Protein AF-A0A7C4Y3E2-F1 (afdb_monomer_lite)

Foldseek 3Di:
DPPPPDDDDPVNVVVVVVVVVVVVVVVVVVPPPDDDDDDDDDDDDDDDDDWDWDKDKPPPDDDDPPDDPPDDTDDDDMDIDGPTPDDDDDDADDFPQCVQQVDDCPPVPDPSNGGPLQRDWDDDPVPDPDTDRNDHDDDDDPDDPPPPPPPD

Radius of gyration: 50.94 Å; chains: 1; bounding box: 97×39×152 Å

Sequence (152 aa):
MKEIFTNLDSRLFATLALCTLLLLSVLTFSNIKTTRAITNDTVIVSVNISELSEITVTPEALEWLNIVPGYSASIQSLDIKNTGSTNFTKLWVNVDSFSKETTNPIGKGNSLLYAAGSFVALRNKTGEDNFRFVNRLEWNETEMPTYMIPNP

Structure (mmCIF, N/CA/C/O backbone):
data_AF-A0A7C4Y3E2-F1
#
_entry.id   AF-A0A7C4Y3E2-F1
#
loop_
_atom_site.group_PDB
_atom_site.id
_atom_site.type_symbol
_atom_site.label_atom_id
_atom_site.label_alt_id
_atom_site.label_comp_id
_atom_site.label_asym_id
_atom_site.label_entity_id
_atom_site.label_seq_id
_atom_site.pdbx_PDB_ins_code
_atom_site.Cartn_x
_atom_site.Cartn_y
_atom_site.Cartn_z
_atom_site.occupancy
_atom_site.B_iso_or_equiv
_atom_site.auth_seq_id
_atom_site.auth_comp_id
_atom_site.auth_asym_id
_atom_site.auth_atom_id
_atom_site.pdbx_PDB_model_num
ATOM 1 N N . MET A 1 1 ? -62.940 -15.625 111.417 1.00 49.62 1 MET A N 1
ATOM 2 C CA . MET A 1 1 ? -62.359 -15.042 110.183 1.00 49.62 1 MET A CA 1
ATOM 3 C C . MET A 1 1 ? -62.053 -16.133 109.136 1.00 49.62 1 MET A C 1
ATOM 5 O O . MET A 1 1 ? -61.011 -16.089 108.499 1.00 49.62 1 MET A O 1
ATOM 9 N N . LYS A 1 2 ? -62.929 -17.146 108.975 1.00 50.16 2 LYS A N 1
ATOM 10 C CA . LYS A 1 2 ? -62.654 -18.368 108.184 1.00 50.16 2 LYS A CA 1
ATOM 11 C C . LYS A 1 2 ? -63.822 -18.803 107.275 1.00 50.16 2 LYS A C 1
ATOM 13 O O . LYS A 1 2 ? -63.840 -19.937 106.826 1.00 50.16 2 LYS A O 1
ATOM 18 N N . GLU A 1 3 ? -64.780 -17.915 106.999 1.00 46.91 3 GLU A N 1
ATOM 19 C CA . GLU A 1 3 ? -66.007 -18.263 106.250 1.00 46.91 3 GLU A CA 1
ATOM 20 C C . GLU A 1 3 ? -66.378 -17.260 105.142 1.00 46.91 3 GLU A C 1
ATOM 22 O O . GLU A 1 3 ? -67.542 -17.107 104.806 1.00 46.91 3 GLU A O 1
ATOM 27 N N . ILE A 1 4 ? -65.408 -16.553 104.550 1.00 51.38 4 ILE A N 1
ATOM 28 C CA . ILE A 1 4 ? -65.706 -15.597 103.459 1.00 51.38 4 ILE A CA 1
ATOM 29 C C . ILE A 1 4 ? -65.415 -16.186 102.061 1.00 51.38 4 ILE A C 1
ATOM 31 O O . ILE A 1 4 ? -65.764 -15.585 101.053 1.00 51.38 4 ILE A O 1
ATOM 35 N N . PHE A 1 5 ? -64.858 -17.400 101.954 1.00 52.25 5 PHE A N 1
ATOM 36 C CA . PHE A 1 5 ? -64.387 -17.936 100.663 1.00 52.25 5 PHE A CA 1
ATOM 37 C C . PHE A 1 5 ? -65.197 -19.097 100.058 1.00 52.25 5 PHE A C 1
ATOM 39 O O . PHE A 1 5 ? -64.759 -19.667 99.064 1.00 52.25 5 PHE A O 1
ATOM 46 N N . THR A 1 6 ? -66.364 -19.469 100.591 1.00 55.91 6 THR A N 1
ATOM 47 C CA . THR A 1 6 ? -67.059 -20.703 100.156 1.00 55.91 6 THR A CA 1
ATOM 48 C C . THR A 1 6 ? -68.186 -20.534 99.134 1.00 55.91 6 THR A C 1
ATOM 50 O O . THR A 1 6 ? -68.792 -21.533 98.770 1.00 55.91 6 THR A O 1
ATOM 53 N N . ASN A 1 7 ? -68.450 -19.338 98.598 1.00 54.84 7 ASN A N 1
ATOM 54 C CA . ASN A 1 7 ? -69.453 -19.165 97.533 1.00 54.84 7 ASN A CA 1
ATOM 55 C C . ASN A 1 7 ? -69.008 -18.158 96.463 1.00 54.84 7 ASN A C 1
ATOM 57 O O . ASN A 1 7 ? -69.644 -17.128 96.251 1.00 54.84 7 ASN A O 1
ATOM 61 N N . LEU A 1 8 ? -67.919 -18.461 95.753 1.00 56.12 8 LEU A N 1
ATOM 62 C CA . LEU A 1 8 ? -67.819 -17.958 94.384 1.00 56.12 8 LEU A CA 1
ATOM 63 C C . LEU A 1 8 ? -68.672 -18.871 93.499 1.00 56.12 8 LEU A C 1
ATOM 65 O O . LEU A 1 8 ? -68.420 -20.071 93.401 1.00 56.12 8 LEU A O 1
ATOM 69 N N . ASP A 1 9 ? -69.687 -18.284 92.874 1.00 70.00 9 ASP A N 1
ATOM 70 C CA . ASP A 1 9 ? -70.564 -18.943 91.914 1.00 70.00 9 ASP A CA 1
ATOM 71 C C . ASP A 1 9 ? -69.725 -19.633 90.818 1.00 70.00 9 ASP A C 1
ATOM 73 O O . ASP A 1 9 ? -68.828 -19.029 90.226 1.00 70.00 9 ASP A O 1
ATOM 77 N N . SER A 1 10 ? -69.996 -20.912 90.548 1.00 68.25 10 SER A N 1
ATOM 78 C CA . SER A 1 10 ? -69.291 -21.736 89.547 1.00 68.25 10 SER A CA 1
ATOM 79 C C . SER A 1 10 ? -69.200 -21.077 88.161 1.00 68.25 10 SER A C 1
ATOM 81 O O . SER A 1 10 ? -68.236 -21.285 87.421 1.00 68.25 10 SER A O 1
ATOM 83 N N . ARG A 1 11 ? -70.171 -20.215 87.834 1.00 72.75 11 ARG A N 1
ATOM 84 C CA . ARG A 1 11 ? -70.203 -19.411 86.606 1.00 72.75 11 ARG A CA 1
ATOM 85 C C . ARG A 1 11 ? -69.111 -18.343 86.572 1.00 72.75 11 ARG A C 1
ATOM 87 O O . ARG A 1 11 ? -68.570 -18.073 85.506 1.00 72.75 11 ARG A O 1
ATOM 94 N N . LEU A 1 12 ? -68.768 -17.773 87.727 1.00 73.94 12 LEU A N 1
ATOM 95 C CA . LEU A 1 12 ? -67.751 -16.733 87.883 1.00 73.94 12 LEU A CA 1
ATOM 96 C C . LEU A 1 12 ? -66.330 -17.305 87.747 1.00 73.94 12 LEU A C 1
ATOM 98 O O . LEU A 1 12 ? -65.447 -16.662 87.185 1.00 73.94 12 LEU A O 1
ATOM 102 N N . PHE A 1 13 ? -66.118 -18.548 88.191 1.00 75.69 13 PHE A N 1
ATOM 103 C CA . PHE A 1 13 ? -64.869 -19.275 87.940 1.00 75.69 13 PHE A CA 1
ATOM 104 C C . PHE A 1 13 ? -64.702 -19.654 86.465 1.00 75.69 13 PHE A C 1
ATOM 106 O O . PHE A 1 13 ? -63.611 -19.505 85.913 1.00 75.69 13 PHE A O 1
ATOM 113 N N . ALA A 1 14 ? -65.777 -20.104 85.810 1.00 77.75 14 ALA A N 1
ATOM 114 C CA . ALA A 1 14 ? -65.745 -20.465 84.395 1.00 77.75 14 ALA A CA 1
ATOM 115 C C . ALA A 1 14 ? -65.450 -19.255 83.489 1.00 77.75 14 ALA A C 1
ATOM 117 O O . ALA A 1 14 ? -64.648 -19.362 82.560 1.00 77.75 14 ALA A O 1
ATOM 118 N N . THR A 1 15 ? -66.040 -18.089 83.772 1.00 81.62 15 THR A N 1
ATOM 119 C CA . THR A 1 15 ? -65.769 -16.857 83.013 1.00 81.62 15 THR A CA 1
ATOM 120 C C . THR A 1 15 ? -64.354 -16.333 83.235 1.00 81.62 15 THR A C 1
ATOM 122 O O . THR A 1 15 ? -63.713 -15.904 82.276 1.00 81.62 15 THR A O 1
ATOM 125 N N . LEU A 1 16 ? -63.822 -16.418 84.459 1.00 83.25 16 LEU A N 1
ATOM 126 C CA . LEU A 1 16 ? -62.444 -16.016 84.742 1.00 83.25 16 LEU A CA 1
ATOM 127 C C . LEU A 1 16 ? -61.432 -16.921 84.022 1.00 83.25 16 LEU A C 1
ATOM 129 O O . LEU A 1 16 ? -60.482 -16.414 83.431 1.00 83.25 16 LEU A O 1
ATOM 133 N N . ALA A 1 17 ? -61.668 -18.238 84.012 1.00 84.62 17 ALA A N 1
ATOM 134 C CA . ALA A 1 17 ? -60.836 -19.203 83.294 1.00 84.62 17 ALA A CA 1
ATOM 135 C C . ALA A 1 17 ? -60.863 -18.986 81.772 1.00 84.62 17 ALA A C 1
ATOM 137 O O . ALA A 1 17 ? -59.837 -19.109 81.105 1.00 84.62 17 ALA A O 1
ATOM 138 N N . LEU A 1 18 ? -62.020 -18.618 81.213 1.00 86.75 18 LEU A N 1
ATOM 139 C CA . LEU A 1 18 ? -62.125 -18.282 79.796 1.00 86.75 18 LEU A CA 1
ATOM 140 C C . LEU A 1 18 ? -61.359 -16.991 79.473 1.00 86.75 18 LEU A C 1
ATOM 142 O O . LEU A 1 18 ? -60.607 -16.960 78.502 1.00 86.75 18 LEU A O 1
ATOM 146 N N . CYS A 1 19 ? -61.489 -15.953 80.306 1.00 85.12 19 CYS A N 1
ATOM 147 C CA . CYS A 1 19 ? -60.755 -14.697 80.142 1.00 85.12 19 CYS A CA 1
ATOM 148 C C . CYS A 1 19 ? -59.237 -14.886 80.225 1.00 85.12 19 CYS A C 1
ATOM 150 O O . CYS A 1 19 ? -58.514 -14.301 79.421 1.00 85.12 19 CYS A O 1
ATOM 152 N N . THR A 1 20 ? -58.736 -15.706 81.154 1.00 84.19 20 THR A N 1
ATOM 153 C CA . THR A 1 20 ? -57.293 -15.968 81.263 1.00 84.19 20 THR A CA 1
ATOM 154 C C . THR A 1 20 ? -56.762 -16.745 80.063 1.00 84.19 20 THR A C 1
ATOM 156 O O . THR A 1 20 ? -55.687 -16.415 79.564 1.00 84.19 20 THR A O 1
ATOM 159 N N . LEU A 1 21 ? -57.522 -17.714 79.544 1.00 85.88 21 LEU A N 1
ATOM 160 C CA . LEU A 1 21 ? -57.144 -18.469 78.346 1.00 85.88 21 LEU A CA 1
ATOM 161 C C . LEU A 1 21 ? -57.101 -17.573 77.099 1.00 85.88 21 LEU A C 1
ATOM 163 O O . LEU A 1 21 ? -56.190 -17.673 76.277 1.00 85.88 21 LEU A O 1
ATOM 167 N N . LEU A 1 22 ? -58.058 -16.650 76.993 1.00 85.25 22 LEU A N 1
ATOM 168 C CA . LEU A 1 22 ? -58.141 -15.687 75.898 1.00 85.25 22 LEU A CA 1
ATOM 169 C C . LEU A 1 22 ? -56.984 -14.682 75.968 1.00 85.25 22 LEU A C 1
ATOM 171 O O . LEU A 1 22 ? -56.322 -14.444 74.959 1.00 85.25 22 LEU A O 1
ATOM 175 N N . LEU A 1 23 ? -56.656 -14.182 77.162 1.00 83.50 23 LEU A N 1
ATOM 176 C CA . LEU A 1 23 ? -55.505 -13.300 77.375 1.00 83.50 23 LEU A CA 1
ATOM 177 C C . LEU A 1 23 ? -54.181 -13.997 77.027 1.00 83.50 23 LEU A C 1
ATOM 179 O O . LEU A 1 23 ? -53.322 -13.412 76.369 1.00 83.50 23 LEU A O 1
ATOM 183 N N . LEU A 1 24 ? -54.036 -15.266 77.422 1.00 81.75 24 LEU A N 1
ATOM 184 C CA . LEU A 1 24 ? -52.854 -16.066 77.118 1.00 81.75 24 LEU A CA 1
ATOM 185 C C . LEU A 1 24 ? -52.712 -16.294 75.608 1.00 81.75 24 LEU A C 1
ATOM 187 O O . LEU A 1 24 ? -51.613 -16.164 75.074 1.00 81.75 24 LEU A O 1
ATOM 191 N N . SER A 1 25 ? -53.822 -16.540 74.905 1.00 78.50 25 SER A N 1
ATOM 192 C CA . SER A 1 25 ? -53.813 -16.667 73.445 1.00 78.50 25 SER A CA 1
ATOM 193 C C . SER A 1 25 ? -53.314 -15.380 72.773 1.00 78.50 25 SER A C 1
ATOM 195 O O . SER A 1 25 ? -52.380 -15.434 71.974 1.00 78.50 25 SER A O 1
ATOM 197 N N . VAL A 1 26 ? -53.811 -14.206 73.181 1.00 79.56 26 VAL A N 1
ATOM 198 C CA . VAL A 1 26 ? -53.398 -12.899 72.633 1.00 79.56 26 VAL A CA 1
ATOM 199 C C . VAL A 1 26 ? -51.908 -12.623 72.869 1.00 79.56 26 VAL A C 1
ATOM 201 O O . VAL A 1 26 ? -51.228 -12.115 71.976 1.00 79.56 26 VAL A O 1
ATOM 204 N N . LEU A 1 27 ? -51.371 -13.017 74.028 1.00 73.88 27 LEU A N 1
ATOM 205 C CA . LEU A 1 27 ? -49.944 -12.883 74.344 1.00 73.88 27 LEU A CA 1
ATOM 206 C C . LEU A 1 27 ? -49.047 -13.817 73.512 1.00 73.88 27 LEU A C 1
ATOM 208 O O . LEU A 1 27 ? -47.879 -13.503 73.284 1.00 73.88 27 LEU A O 1
ATOM 212 N N . THR A 1 28 ? -49.571 -14.948 73.030 1.00 70.69 28 THR A N 1
ATOM 213 C CA . THR A 1 28 ? -48.812 -15.858 72.152 1.00 70.69 28 THR A CA 1
ATOM 214 C C . THR A 1 28 ? -48.792 -15.412 70.687 1.00 70.69 28 THR A C 1
ATOM 216 O O . THR A 1 28 ? -47.795 -15.641 70.004 1.00 70.69 28 THR A O 1
ATOM 219 N N . PHE A 1 29 ? -49.822 -14.704 70.206 1.00 65.56 29 PHE A N 1
ATOM 220 C CA . PHE A 1 29 ? -49.870 -14.202 68.823 1.00 65.56 29 PHE A CA 1
ATOM 221 C C . PHE A 1 29 ? -48.979 -12.974 68.576 1.00 65.56 29 PHE A C 1
ATOM 223 O O . PHE A 1 29 ? -48.545 -12.751 67.447 1.00 65.56 29 PHE A O 1
ATOM 230 N N . SER A 1 30 ? -48.647 -12.196 69.611 1.00 62.97 30 SER A N 1
ATOM 231 C CA . SER A 1 30 ? -47.825 -10.982 69.478 1.00 62.97 30 SER A CA 1
ATOM 232 C C . SER A 1 30 ? -46.338 -11.245 69.195 1.00 62.97 30 SER A C 1
ATOM 234 O O . SER A 1 30 ? -45.600 -10.309 68.896 1.00 62.97 30 SER A O 1
ATOM 236 N N . ASN A 1 31 ? -45.892 -12.506 69.237 1.00 60.47 31 ASN A N 1
ATOM 237 C CA . ASN A 1 31 ? -44.494 -12.895 69.016 1.00 60.47 31 ASN A CA 1
ATOM 238 C C . ASN A 1 31 ? -44.211 -13.491 67.625 1.00 60.47 31 ASN A C 1
ATOM 240 O O . ASN A 1 31 ? -43.111 -13.997 67.390 1.00 60.47 31 ASN A O 1
ATOM 244 N N . ILE A 1 32 ? -45.156 -13.420 66.680 1.00 69.25 32 ILE A N 1
ATOM 245 C CA . ILE A 1 32 ? -44.915 -13.860 65.299 1.00 69.25 32 ILE A CA 1
ATOM 246 C C . ILE A 1 32 ? -43.997 -12.839 64.613 1.00 69.25 32 ILE A C 1
ATOM 248 O O . ILE A 1 32 ? -44.440 -11.843 64.045 1.00 69.25 32 ILE A O 1
ATOM 252 N N . LYS A 1 33 ? -42.685 -13.080 64.675 1.00 71.38 33 LYS A N 1
ATOM 253 C CA . LYS A 1 33 ? -41.703 -12.332 63.889 1.00 71.38 33 LYS A CA 1
ATOM 254 C C . LYS A 1 33 ? -41.828 -12.753 62.428 1.00 71.38 33 LYS A C 1
ATOM 256 O O . LYS A 1 33 ? -41.443 -13.859 62.062 1.00 71.38 33 LYS A O 1
ATOM 261 N N . THR A 1 34 ? -42.343 -11.868 61.584 1.00 63.31 34 THR A N 1
ATOM 262 C CA . THR A 1 34 ? -42.332 -12.037 60.129 1.00 63.31 34 THR A CA 1
ATOM 263 C C . THR A 1 34 ? -40.912 -11.815 59.613 1.00 63.31 34 THR A C 1
ATOM 265 O O . THR A 1 34 ? -40.488 -10.688 59.365 1.00 63.31 34 THR A O 1
ATOM 268 N N . THR A 1 35 ? -40.139 -12.886 59.463 1.00 65.19 35 THR A N 1
ATOM 269 C CA . THR A 1 35 ? -38.854 -12.847 58.759 1.00 65.19 35 THR A CA 1
ATOM 270 C C . THR A 1 35 ? -39.099 -12.906 57.256 1.00 65.19 35 THR A C 1
ATOM 272 O O . THR A 1 35 ? -39.660 -13.865 56.732 1.00 65.19 35 THR A O 1
ATOM 275 N N . ARG A 1 36 ? -38.686 -11.858 56.539 1.00 70.12 36 ARG A N 1
ATOM 276 C CA . ARG A 1 36 ? -38.637 -11.866 55.074 1.00 70.12 36 ARG A CA 1
ATOM 277 C C . ARG A 1 36 ? -37.295 -12.444 54.641 1.00 70.12 36 ARG A C 1
ATOM 279 O O . ARG A 1 36 ? -36.255 -11.904 55.007 1.00 70.12 36 ARG A O 1
ATOM 286 N N . ALA A 1 37 ? -37.318 -13.524 53.867 1.00 72.94 37 ALA A N 1
ATOM 287 C CA . ALA A 1 37 ? -36.131 -13.987 53.164 1.00 72.94 37 ALA A CA 1
ATOM 288 C C . ALA A 1 37 ? -35.878 -13.033 51.988 1.00 72.94 37 ALA A C 1
ATOM 290 O O . ALA A 1 37 ? -36.689 -12.952 51.068 1.00 72.94 37 ALA A O 1
ATOM 291 N N . ILE A 1 38 ? -34.787 -12.270 52.045 1.00 74.88 38 ILE A N 1
ATOM 292 C CA . ILE A 1 38 ? -34.299 -11.515 50.891 1.00 74.88 38 ILE A CA 1
ATOM 293 C C . ILE A 1 38 ? -33.462 -12.494 50.069 1.00 74.88 38 ILE A C 1
ATOM 295 O O . ILE A 1 38 ? -32.339 -12.823 50.443 1.00 74.88 38 ILE A O 1
ATOM 299 N N . THR A 1 39 ? -34.025 -12.998 48.977 1.00 77.00 39 THR A N 1
ATOM 300 C CA . THR A 1 39 ? -33.274 -13.724 47.948 1.00 77.00 39 THR A CA 1
ATOM 301 C C . THR A 1 39 ? -32.688 -12.7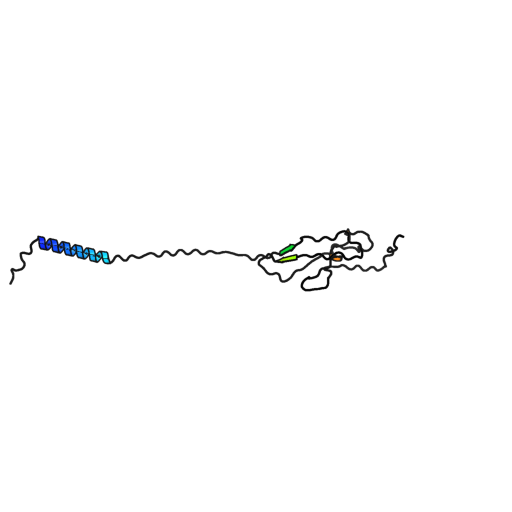09 46.978 1.00 77.00 39 THR A C 1
ATOM 303 O O . THR A 1 39 ? -33.424 -12.100 46.205 1.00 77.00 39 THR A O 1
ATOM 306 N N . ASN A 1 40 ? -31.373 -12.506 47.040 1.00 78.19 40 ASN A N 1
ATOM 307 C CA . ASN A 1 40 ? -30.642 -11.763 46.019 1.00 78.19 40 ASN A CA 1
ATOM 308 C C . ASN A 1 40 ? -30.257 -12.742 44.907 1.00 78.19 40 ASN A C 1
ATOM 310 O O . ASN A 1 40 ? -29.616 -13.752 45.191 1.00 78.19 40 ASN A O 1
ATOM 314 N N . ASP A 1 41 ? -30.644 -12.438 43.672 1.00 77.75 41 ASP A N 1
ATOM 315 C CA . ASP A 1 41 ? -30.175 -13.141 42.480 1.00 77.75 41 ASP A CA 1
ATOM 316 C C . ASP A 1 41 ? -29.178 -12.231 41.755 1.00 77.75 41 ASP A C 1
ATOM 318 O O . ASP A 1 41 ? -29.464 -11.058 41.504 1.00 77.75 41 ASP A O 1
ATOM 322 N N . THR A 1 42 ? -27.976 -12.734 41.492 1.00 79.81 42 THR A N 1
ATOM 323 C CA . THR A 1 42 ? -26.904 -11.968 40.852 1.00 79.81 42 THR A CA 1
ATOM 324 C C . THR A 1 42 ? -26.461 -12.690 39.594 1.00 79.81 42 THR A C 1
ATOM 326 O O . THR A 1 42 ? -25.894 -13.779 39.669 1.00 79.81 42 THR A O 1
ATOM 329 N N . VAL A 1 43 ? -26.672 -12.057 38.442 1.00 79.56 43 VAL A N 1
ATOM 330 C CA . VAL A 1 43 ? -26.203 -12.545 37.142 1.00 79.56 43 VAL A CA 1
ATOM 331 C C . VAL A 1 43 ? -24.943 -11.782 36.748 1.00 79.56 43 VAL A C 1
ATOM 333 O O . VAL A 1 43 ? -24.941 -10.553 36.700 1.00 79.56 43 VAL A O 1
ATOM 336 N N . ILE A 1 44 ? -23.870 -12.512 36.443 1.00 79.75 44 ILE A N 1
ATOM 337 C CA . ILE A 1 44 ? -22.639 -11.952 35.877 1.00 79.75 44 ILE A CA 1
ATOM 338 C C . ILE A 1 44 ? -22.734 -12.072 34.356 1.00 79.75 44 ILE A C 1
ATOM 340 O O . ILE A 1 44 ? -22.757 -13.177 33.819 1.00 79.75 44 ILE A O 1
ATOM 344 N N . VAL A 1 45 ? -22.785 -10.935 33.658 1.00 82.06 45 VAL A N 1
ATOM 345 C CA . VAL A 1 45 ? -22.692 -10.889 32.193 1.00 82.06 45 VAL A CA 1
ATOM 346 C C . VAL A 1 45 ? -21.243 -10.617 31.818 1.00 82.06 45 VAL A C 1
ATOM 348 O O . VAL A 1 45 ? -20.708 -9.548 32.104 1.00 82.06 45 VAL A O 1
ATOM 351 N N . SER A 1 46 ? -20.605 -11.587 31.171 1.00 80.38 46 SER A N 1
ATOM 352 C CA . SER A 1 46 ? -19.258 -11.430 30.626 1.00 80.38 46 SER A CA 1
ATOM 353 C C . SER A 1 46 ? -19.337 -11.280 29.110 1.00 80.38 46 SER A C 1
ATOM 355 O O . SER A 1 46 ? -19.793 -12.186 28.417 1.00 80.38 46 SER A O 1
ATOM 357 N N . VAL A 1 47 ? -18.886 -10.134 28.599 1.00 81.88 47 VAL A N 1
ATOM 358 C CA . VAL A 1 47 ? -18.748 -9.864 27.163 1.00 81.88 47 VAL A CA 1
ATOM 359 C C . VAL A 1 47 ? -17.262 -9.867 26.830 1.00 81.88 47 VAL A C 1
ATOM 361 O O . VAL A 1 47 ? -16.493 -9.129 27.443 1.00 81.88 47 VAL A O 1
ATOM 364 N N . ASN A 1 48 ? -16.857 -10.697 25.871 1.00 83.75 48 ASN A N 1
ATOM 365 C CA . ASN A 1 48 ? -15.505 -10.669 25.326 1.00 83.75 48 ASN A CA 1
ATOM 366 C C . ASN A 1 48 ? -15.525 -9.877 24.015 1.00 83.75 48 ASN A C 1
ATOM 368 O O . ASN A 1 48 ? -16.188 -10.278 23.060 1.00 83.75 48 ASN A O 1
ATOM 372 N N . ILE A 1 49 ? -14.827 -8.743 23.996 1.00 84.75 49 ILE A N 1
ATOM 373 C CA . ILE A 1 49 ? -14.656 -7.907 22.810 1.00 84.75 49 ILE A CA 1
ATOM 374 C C . ILE A 1 49 ? -13.211 -8.087 22.365 1.00 84.75 49 ILE A C 1
ATOM 376 O O . ILE A 1 49 ? -12.287 -7.731 23.094 1.00 84.75 49 ILE A O 1
ATOM 380 N N . SER A 1 50 ? -13.024 -8.670 21.185 1.00 89.12 50 SER A N 1
ATOM 381 C CA . SER A 1 50 ? -11.702 -8.818 20.579 1.00 89.12 50 SER A CA 1
ATOM 382 C C . SER A 1 50 ? -11.364 -7.592 19.741 1.00 89.12 50 SER A C 1
ATOM 384 O O . SER A 1 50 ? -12.232 -7.031 19.072 1.00 89.12 50 SER A O 1
ATOM 386 N N . GLU A 1 51 ? -10.098 -7.193 19.770 1.00 91.88 51 GLU A N 1
ATOM 387 C CA . GLU A 1 51 ? -9.593 -6.141 18.895 1.00 91.88 51 GLU A CA 1
ATOM 388 C C . GLU A 1 51 ? -9.498 -6.641 17.445 1.00 91.88 51 GLU A C 1
ATOM 390 O O . GLU A 1 51 ? -9.091 -7.777 17.191 1.00 91.88 51 GLU A O 1
ATOM 395 N N . LEU A 1 52 ? -9.858 -5.781 16.492 1.00 91.56 52 LEU A N 1
ATOM 396 C CA . LEU A 1 52 ? -9.826 -6.051 15.059 1.00 91.56 52 LEU A CA 1
ATOM 397 C C . LEU A 1 52 ? -8.880 -5.069 14.361 1.00 91.56 52 LEU A C 1
ATOM 399 O O . LEU A 1 52 ? -9.053 -3.854 14.437 1.00 91.56 52 LEU A O 1
ATOM 403 N N . SER A 1 53 ? -7.891 -5.602 13.649 1.00 92.25 53 SER A N 1
ATOM 404 C CA . SER A 1 53 ? -7.023 -4.832 12.754 1.00 92.25 53 SER A CA 1
ATOM 405 C C . SER A 1 53 ? -7.545 -4.946 11.326 1.00 92.25 53 SER A C 1
ATOM 407 O O . SER A 1 53 ? -7.434 -6.007 10.718 1.00 92.25 53 SER A O 1
ATOM 409 N N . GLU A 1 54 ? -8.108 -3.864 10.792 1.00 93.50 54 GLU A N 1
ATOM 410 C CA . GLU A 1 54 ? -8.730 -3.857 9.466 1.00 93.50 54 GLU A CA 1
ATOM 411 C C . GLU A 1 54 ? -8.482 -2.527 8.747 1.00 93.50 54 GLU A C 1
ATOM 413 O O . GLU A 1 54 ? -8.550 -1.452 9.349 1.00 93.50 54 GLU A O 1
ATOM 418 N N . ILE A 1 55 ? -8.199 -2.603 7.446 1.00 93.31 55 ILE A N 1
ATOM 419 C CA . ILE A 1 55 ? -8.092 -1.440 6.567 1.00 93.31 55 ILE A CA 1
ATOM 420 C C . ILE A 1 55 ? -9.040 -1.595 5.384 1.00 93.31 55 ILE A C 1
ATOM 422 O O . ILE A 1 55 ? -9.248 -2.693 4.878 1.00 93.31 55 ILE A O 1
ATOM 426 N N . THR A 1 56 ? -9.555 -0.471 4.905 1.00 94.94 56 THR A N 1
ATOM 427 C CA . THR A 1 56 ? -10.260 -0.376 3.626 1.00 94.94 56 THR A CA 1
ATOM 428 C C . THR A 1 56 ? -9.441 0.483 2.672 1.00 94.94 56 THR A C 1
ATOM 430 O O . THR A 1 56 ? -8.914 1.526 3.071 1.00 94.94 56 THR A O 1
ATOM 433 N N . VAL A 1 57 ? -9.335 0.040 1.420 1.00 94.12 57 VAL A N 1
ATOM 434 C CA . VAL A 1 57 ? -8.562 0.689 0.359 1.00 94.12 57 VAL A CA 1
ATOM 435 C C . VAL A 1 57 ? -9.506 1.022 -0.792 1.00 94.12 57 VAL A C 1
ATOM 437 O O . VAL A 1 57 ? -10.145 0.123 -1.332 1.00 94.12 57 VAL A O 1
ATOM 440 N N . THR A 1 58 ? -9.598 2.299 -1.163 1.00 95.69 58 THR A N 1
ATOM 441 C CA . THR A 1 58 ? -10.528 2.762 -2.201 1.00 95.69 58 THR A CA 1
ATOM 442 C C . THR A 1 58 ? -9.845 3.759 -3.144 1.00 95.69 58 THR A C 1
ATOM 444 O O . THR A 1 58 ? -9.330 4.772 -2.669 1.00 95.69 58 THR A O 1
ATOM 447 N N . PRO A 1 59 ? -9.873 3.549 -4.474 1.00 95.75 59 PRO A N 1
ATOM 448 C CA . PRO A 1 59 ? -10.380 2.364 -5.183 1.00 95.75 59 PRO A CA 1
ATOM 449 C C . PRO A 1 59 ? -9.461 1.137 -5.025 1.00 95.75 59 PRO A C 1
ATOM 451 O O . PRO A 1 59 ? -8.293 1.270 -4.688 1.00 95.75 59 PRO A O 1
ATOM 454 N N . GLU A 1 60 ? -9.962 -0.066 -5.310 1.00 92.19 60 GLU A N 1
ATOM 455 C CA . GLU A 1 60 ? -9.159 -1.304 -5.215 1.00 92.19 60 GLU A CA 1
ATOM 456 C C . GLU A 1 60 ? -8.071 -1.410 -6.298 1.00 92.19 60 GLU A C 1
ATOM 458 O O . GLU A 1 60 ? -7.084 -2.126 -6.131 1.00 92.19 60 GLU A O 1
ATOM 463 N N . ALA A 1 61 ? -8.237 -0.681 -7.403 1.00 91.31 61 ALA A N 1
ATOM 464 C CA . ALA A 1 61 ? -7.294 -0.636 -8.508 1.00 91.31 61 ALA A CA 1
ATOM 465 C C . ALA A 1 61 ? -7.205 0.774 -9.097 1.00 91.31 61 ALA A C 1
ATOM 467 O O . ALA A 1 61 ? -8.171 1.540 -9.089 1.00 91.31 61 ALA A O 1
ATOM 468 N N . LEU A 1 62 ? -6.029 1.091 -9.632 1.00 91.31 62 LEU A N 1
ATOM 469 C CA . LEU A 1 62 ? -5.761 2.309 -10.386 1.00 91.31 62 LEU A CA 1
ATOM 470 C C . LEU A 1 62 ? -5.296 1.925 -11.783 1.00 91.31 62 LEU A C 1
ATOM 472 O O . LEU A 1 62 ? -4.447 1.047 -11.936 1.00 91.31 62 LEU A O 1
ATOM 476 N N . GLU A 1 63 ? -5.825 2.614 -12.788 1.00 90.50 63 GLU A N 1
ATOM 477 C CA . GLU A 1 63 ? -5.491 2.364 -14.183 1.00 90.50 63 GLU A CA 1
ATOM 478 C C . GLU A 1 63 ? -5.016 3.639 -14.876 1.00 90.50 63 GLU A C 1
ATOM 480 O O . GLU A 1 63 ? -5.547 4.738 -14.680 1.00 90.50 63 GLU A O 1
ATOM 485 N N . TRP A 1 64 ? -4.014 3.458 -15.732 1.00 89.94 64 TRP A N 1
ATOM 486 C CA . TRP A 1 64 ? -3.516 4.464 -16.654 1.00 89.94 64 TRP A CA 1
ATOM 487 C C . TRP A 1 64 ? -3.517 3.854 -18.047 1.00 89.94 64 TRP A C 1
ATOM 489 O O . TRP A 1 64 ? -2.795 2.897 -18.318 1.00 89.94 64 TRP A O 1
ATOM 499 N N . LEU A 1 65 ? -4.347 4.402 -18.928 1.00 89.75 65 LEU A N 1
ATOM 500 C CA . LEU A 1 65 ? -4.534 3.904 -20.285 1.00 89.75 65 LEU A CA 1
ATOM 501 C C . LEU A 1 65 ? -4.032 4.942 -21.287 1.00 89.75 65 LEU A C 1
ATOM 503 O O . LEU A 1 65 ? -4.137 6.143 -21.045 1.00 89.75 65 LEU A O 1
ATOM 507 N N . ASN A 1 66 ? -3.526 4.472 -22.429 1.00 88.19 66 ASN A N 1
ATOM 508 C CA . ASN A 1 66 ? -3.140 5.309 -23.573 1.00 88.19 66 ASN A CA 1
ATOM 509 C C . ASN A 1 66 ? -2.126 6.421 -23.240 1.00 88.19 66 ASN A C 1
ATOM 511 O O . ASN A 1 66 ? -2.181 7.512 -23.808 1.00 88.19 66 ASN A O 1
ATOM 515 N N . ILE A 1 67 ? -1.197 6.151 -22.320 1.00 88.38 67 ILE A N 1
ATOM 516 C CA . ILE A 1 67 ? -0.126 7.094 -21.990 1.00 88.38 67 ILE A CA 1
ATOM 517 C C . ILE A 1 67 ? 0.906 7.081 -23.114 1.00 88.38 67 ILE A C 1
ATOM 519 O O . ILE A 1 67 ? 1.495 6.045 -23.424 1.00 88.38 67 ILE A O 1
ATOM 523 N N . VAL A 1 68 ? 1.117 8.242 -23.732 1.00 85.69 68 VAL A N 1
ATOM 524 C CA . VAL A 1 68 ? 2.127 8.402 -24.781 1.00 85.69 68 VAL A CA 1
ATOM 525 C C . VAL A 1 68 ? 3.522 8.295 -24.149 1.00 85.69 68 VAL A C 1
ATOM 527 O O . VAL A 1 68 ? 3.775 8.955 -23.136 1.00 85.69 68 VAL A O 1
ATOM 530 N N . PRO A 1 69 ? 4.447 7.502 -24.722 1.00 80.31 69 PRO A N 1
ATOM 531 C CA . PRO A 1 69 ? 5.815 7.414 -24.221 1.00 80.31 69 PRO A CA 1
ATOM 532 C C . PRO A 1 69 ? 6.477 8.791 -24.082 1.00 80.31 69 PRO A C 1
ATOM 534 O O . PRO A 1 69 ? 6.359 9.637 -24.966 1.00 80.31 69 PRO A O 1
ATOM 537 N N . GLY A 1 70 ? 7.176 9.013 -22.967 1.00 80.88 70 GLY A N 1
ATOM 538 C CA . GLY A 1 70 ? 7.839 10.288 -22.659 1.00 80.88 70 GLY A CA 1
ATOM 539 C C . GLY A 1 70 ? 6.950 11.335 -21.979 1.00 80.88 70 GLY A C 1
ATOM 540 O O . GLY A 1 70 ? 7.459 12.377 -21.571 1.00 80.88 70 GLY A O 1
ATOM 541 N N . TYR A 1 71 ? 5.655 11.058 -21.802 1.00 86.56 71 TYR A N 1
ATOM 542 C CA . TYR A 1 71 ? 4.729 11.939 -21.095 1.00 86.56 71 TYR A CA 1
ATOM 543 C C . TYR A 1 71 ? 4.336 11.373 -19.732 1.00 86.56 71 TYR A C 1
ATOM 545 O O . TYR A 1 71 ? 4.173 10.166 -19.552 1.00 86.56 71 TYR A O 1
ATOM 553 N N . SER A 1 72 ? 4.136 12.272 -18.770 1.00 88.50 72 SER A N 1
ATOM 554 C CA . SER A 1 72 ? 3.559 11.925 -17.474 1.00 88.50 72 SER A CA 1
ATOM 555 C C . SER A 1 72 ? 2.057 11.698 -17.596 1.00 88.50 72 SER A C 1
ATOM 557 O O . SER A 1 72 ? 1.349 12.458 -18.258 1.00 88.50 72 SER A O 1
ATOM 559 N N . ALA A 1 73 ? 1.564 10.676 -16.905 1.00 91.50 73 ALA A N 1
ATOM 560 C CA . ALA A 1 73 ? 0.138 10.428 -16.775 1.00 91.50 73 ALA A CA 1
ATOM 561 C C . ALA A 1 73 ? -0.518 11.357 -15.734 1.00 91.50 73 ALA A C 1
ATOM 563 O O . ALA A 1 73 ? 0.163 12.034 -14.959 1.00 91.50 73 ALA A O 1
ATOM 564 N N . SER A 1 74 ? -1.854 11.371 -15.685 1.00 92.00 74 SER A N 1
ATOM 565 C CA . SER A 1 74 ? -2.590 12.079 -14.634 1.00 92.00 74 SER A CA 1
ATOM 566 C C . SER A 1 74 ? -2.337 11.458 -13.258 1.00 92.00 74 SER A C 1
ATOM 568 O O . SER A 1 74 ? -2.237 10.237 -13.106 1.00 92.00 74 SER A O 1
ATOM 570 N N . ILE A 1 75 ? -2.274 12.310 -12.233 1.00 92.00 75 ILE A N 1
ATOM 571 C CA . ILE A 1 75 ? -2.157 11.866 -10.842 1.00 92.00 75 ILE A CA 1
ATOM 572 C C . ILE A 1 75 ? -3.463 11.180 -10.437 1.00 92.00 75 ILE A C 1
ATOM 574 O O . ILE A 1 75 ? -4.536 11.768 -10.558 1.00 92.00 75 ILE A O 1
ATOM 578 N N . GLN A 1 76 ? -3.348 9.964 -9.913 1.00 93.06 76 GLN A N 1
ATOM 579 C CA . GLN A 1 76 ? -4.450 9.233 -9.295 1.00 93.06 76 GLN A CA 1
ATOM 580 C C . GLN A 1 76 ? -4.322 9.273 -7.770 1.00 93.06 76 GLN A C 1
ATOM 582 O O . GLN A 1 76 ? -3.229 9.471 -7.235 1.00 93.06 76 GLN A O 1
ATOM 587 N N . SER A 1 77 ? -5.442 9.109 -7.068 1.00 91.75 77 SER A N 1
ATOM 588 C CA . SER A 1 77 ? -5.477 9.059 -5.603 1.00 91.75 77 SER A CA 1
ATOM 589 C C . SER A 1 77 ? -6.014 7.717 -5.126 1.00 91.75 77 SER A C 1
ATOM 591 O O . SER A 1 77 ? -6.935 7.166 -5.722 1.00 91.75 77 SER A O 1
ATOM 593 N N . LEU A 1 78 ? -5.423 7.229 -4.041 1.00 91.94 78 LEU A N 1
ATOM 594 C CA . LEU A 1 78 ? -5.857 6.053 -3.307 1.00 91.94 78 LEU A CA 1
ATOM 595 C C . LEU A 1 78 ? -6.091 6.471 -1.859 1.00 91.94 78 LEU A C 1
ATOM 597 O O . LEU A 1 78 ? -5.179 7.006 -1.224 1.00 91.94 78 LEU A O 1
ATOM 601 N N . ASP A 1 79 ? -7.284 6.206 -1.348 1.00 91.94 79 ASP A N 1
ATOM 602 C CA . ASP A 1 79 ? -7.629 6.442 0.044 1.00 91.94 79 ASP A CA 1
ATOM 603 C C . ASP A 1 79 ? -7.489 5.140 0.829 1.00 91.94 79 ASP A C 1
ATOM 605 O O . ASP A 1 79 ? -8.060 4.106 0.481 1.00 91.94 79 ASP A O 1
ATOM 609 N N . ILE A 1 80 ? -6.714 5.199 1.910 1.00 90.56 80 ILE A N 1
ATOM 610 C CA . ILE A 1 80 ? -6.532 4.088 2.842 1.00 90.56 80 ILE A CA 1
ATOM 611 C C . ILE A 1 80 ? -7.092 4.529 4.184 1.00 90.56 80 ILE A C 1
ATOM 613 O O . ILE A 1 80 ? -6.629 5.507 4.775 1.00 90.56 80 ILE A O 1
ATOM 617 N N . LYS A 1 81 ? -8.100 3.805 4.667 1.00 91.44 81 LYS A N 1
ATOM 618 C CA . LYS A 1 81 ? -8.803 4.107 5.912 1.00 91.44 81 LYS A CA 1
ATOM 619 C C . LYS A 1 81 ? -8.655 2.953 6.892 1.00 91.44 81 LYS A C 1
ATOM 621 O O . LYS A 1 81 ? -8.903 1.805 6.538 1.00 91.44 81 LYS A O 1
ATOM 626 N N . ASN A 1 82 ? -8.319 3.271 8.140 1.00 92.81 82 ASN A N 1
ATOM 627 C CA . ASN A 1 82 ? -8.459 2.324 9.239 1.00 92.81 82 ASN A CA 1
ATOM 628 C C . ASN A 1 82 ? -9.952 2.106 9.529 1.00 92.81 82 ASN A C 1
ATOM 630 O O . ASN A 1 82 ? -10.657 3.059 9.873 1.00 92.81 82 ASN A O 1
ATOM 634 N N . THR A 1 83 ? -10.424 0.877 9.355 1.00 94.56 83 THR A N 1
ATOM 635 C CA . THR A 1 83 ? -11.801 0.463 9.662 1.00 94.56 83 THR A CA 1
ATOM 636 C C . THR A 1 83 ? -11.877 -0.489 10.852 1.00 94.56 83 THR A C 1
ATOM 638 O O . THR A 1 83 ? -12.975 -0.786 11.312 1.00 94.56 83 THR A O 1
ATOM 641 N N . GLY A 1 84 ? -10.727 -0.901 11.390 1.00 92.69 84 GLY A N 1
ATOM 642 C CA . GLY A 1 84 ? -10.624 -1.705 12.598 1.00 92.69 84 GLY A CA 1
ATOM 643 C C . GLY A 1 84 ? -10.672 -0.887 13.892 1.00 92.69 84 GLY A C 1
ATOM 644 O O . GLY A 1 84 ? -10.790 0.339 13.901 1.00 92.69 84 GLY A O 1
ATOM 645 N N . SER A 1 85 ? -10.546 -1.593 15.015 1.00 92.25 85 SER A N 1
ATOM 646 C CA . SER A 1 85 ? -10.478 -1.026 16.366 1.00 92.25 85 SER A CA 1
ATOM 647 C C . SER A 1 85 ? -9.045 -0.775 16.852 1.00 92.25 85 SER A C 1
ATOM 649 O O . SER A 1 85 ? -8.861 -0.205 17.925 1.00 92.25 85 SER A O 1
ATOM 651 N N . THR A 1 86 ? -8.032 -1.206 16.095 1.00 93.44 86 THR A N 1
ATOM 652 C CA . THR A 1 86 ? -6.609 -1.029 16.426 1.00 93.44 86 THR A CA 1
ATOM 653 C C . THR A 1 86 ? -5.977 0.038 15.531 1.00 93.44 86 THR A C 1
ATOM 655 O O . THR A 1 86 ? -6.226 0.079 14.329 1.00 93.44 86 THR A O 1
ATOM 658 N N . ASN A 1 87 ? -5.138 0.912 16.094 1.00 92.06 87 ASN A N 1
ATOM 659 C CA . ASN A 1 87 ? -4.466 1.975 15.339 1.00 92.06 87 ASN A CA 1
ATOM 660 C C . ASN A 1 87 ? -3.237 1.464 14.571 1.00 92.06 87 ASN A C 1
ATOM 662 O O . ASN A 1 87 ? -2.359 0.824 15.149 1.00 92.06 87 ASN A O 1
ATOM 666 N N . PHE A 1 88 ? -3.114 1.850 13.299 1.00 84.62 88 PHE A N 1
ATOM 667 C CA . PHE A 1 88 ? -1.911 1.624 12.496 1.00 84.62 88 PHE A CA 1
ATOM 668 C C . PHE A 1 88 ? -0.981 2.835 12.552 1.00 84.62 88 PHE A C 1
ATOM 670 O O . PHE A 1 88 ? -1.413 3.975 12.397 1.00 84.62 88 PHE A O 1
ATOM 677 N N . THR A 1 89 ? 0.314 2.588 12.743 1.00 87.56 89 THR A N 1
ATOM 678 C CA . THR A 1 89 ? 1.343 3.644 12.789 1.00 87.56 89 THR A CA 1
ATOM 679 C C . THR A 1 89 ? 2.243 3.659 11.558 1.00 87.56 89 THR A C 1
ATOM 681 O O . THR A 1 89 ? 2.972 4.626 11.342 1.00 87.56 89 THR A O 1
ATOM 684 N N . LYS A 1 90 ? 2.222 2.589 10.755 1.00 85.44 90 LYS A N 1
ATOM 685 C CA . LYS A 1 90 ? 3.080 2.412 9.582 1.00 85.44 90 LYS A CA 1
ATOM 686 C C . LYS A 1 90 ? 2.305 1.744 8.453 1.00 85.44 90 LYS A C 1
ATOM 688 O O . LYS A 1 90 ? 1.516 0.835 8.694 1.00 85.44 90 LYS A O 1
ATOM 693 N N . LEU A 1 91 ? 2.584 2.190 7.234 1.00 84.69 91 LEU A N 1
ATOM 694 C CA . LEU A 1 91 ? 2.112 1.604 5.988 1.00 84.69 91 LEU A CA 1
ATOM 695 C C . LEU A 1 91 ? 3.338 1.318 5.121 1.00 84.69 91 LEU A C 1
ATOM 697 O O . LEU A 1 91 ? 4.194 2.189 4.963 1.00 84.69 91 LEU A O 1
ATOM 701 N N . TRP A 1 92 ? 3.411 0.116 4.557 1.00 85.31 92 TRP A N 1
ATOM 702 C CA . TRP A 1 92 ? 4.457 -0.263 3.613 1.00 85.31 92 TRP A CA 1
ATOM 703 C C . TRP A 1 92 ? 3.830 -0.588 2.268 1.00 85.31 92 TRP A C 1
ATOM 705 O O . TRP A 1 92 ? 2.840 -1.312 2.200 1.00 85.31 92 TRP A O 1
ATOM 715 N N . VAL A 1 93 ? 4.440 -0.074 1.206 1.00 83.50 93 VAL A N 1
ATOM 716 C CA . VAL A 1 93 ? 4.102 -0.436 -0.167 1.00 83.50 93 VAL A CA 1
ATOM 717 C C . VAL A 1 93 ? 5.276 -1.217 -0.728 1.00 83.50 93 VAL A C 1
ATOM 719 O O . VAL A 1 93 ? 6.411 -0.754 -0.656 1.00 83.50 93 VAL A O 1
ATOM 722 N N . ASN A 1 94 ? 4.999 -2.398 -1.271 1.00 83.56 94 ASN A N 1
ATOM 723 C CA . ASN A 1 94 ? 6.004 -3.251 -1.887 1.00 83.56 94 ASN A CA 1
ATOM 724 C C . ASN A 1 94 ? 5.653 -3.454 -3.354 1.00 83.56 94 ASN A C 1
ATOM 726 O O . ASN A 1 94 ? 4.505 -3.737 -3.693 1.00 83.56 94 ASN A O 1
ATOM 730 N N . VAL A 1 95 ? 6.660 -3.338 -4.211 1.00 84.12 95 VAL A N 1
ATOM 731 C CA . VAL A 1 95 ? 6.572 -3.723 -5.616 1.00 84.12 95 VAL A CA 1
ATOM 732 C C . VAL A 1 95 ? 7.749 -4.634 -5.905 1.00 84.12 95 VAL A C 1
ATOM 734 O O . VAL A 1 95 ? 8.851 -4.366 -5.439 1.00 84.12 95 VAL A O 1
ATOM 737 N N . ASP A 1 96 ? 7.530 -5.708 -6.649 1.00 84.50 96 ASP A N 1
ATOM 738 C CA . ASP A 1 96 ? 8.572 -6.685 -6.959 1.00 84.50 96 ASP A CA 1
ATOM 739 C C . ASP A 1 96 ? 9.089 -6.492 -8.387 1.00 84.50 96 ASP A C 1
ATOM 741 O O . ASP A 1 96 ? 8.779 -7.259 -9.293 1.00 84.50 96 ASP A O 1
ATOM 745 N N . SER A 1 97 ? 9.837 -5.410 -8.611 1.00 86.62 97 SER A N 1
ATOM 746 C CA . SER A 1 97 ? 10.405 -5.124 -9.932 1.00 86.62 97 SER A CA 1
ATOM 747 C C . SER A 1 97 ? 11.553 -6.076 -10.277 1.00 86.62 97 SER A C 1
ATOM 749 O O . SER A 1 97 ? 11.713 -6.425 -11.439 1.00 86.62 97 SER A O 1
ATOM 751 N N . PHE A 1 98 ? 12.310 -6.562 -9.287 1.00 84.19 98 PHE A N 1
ATOM 752 C CA . PHE A 1 98 ? 13.475 -7.428 -9.515 1.00 84.19 98 PHE A CA 1
ATOM 753 C C . PHE A 1 98 ? 13.107 -8.824 -10.026 1.00 84.19 98 PHE A C 1
ATOM 755 O O . PHE A 1 98 ? 13.828 -9.368 -10.858 1.00 84.19 98 PHE A O 1
ATOM 762 N N . SER A 1 99 ? 12.002 -9.417 -9.556 1.00 86.00 99 SER A N 1
ATOM 763 C CA . SER A 1 99 ? 11.561 -10.719 -10.079 1.00 86.00 99 SER A CA 1
ATOM 764 C C . SER A 1 99 ? 10.849 -10.618 -11.431 1.00 86.00 99 SER A C 1
ATOM 766 O O . SER A 1 99 ? 10.719 -11.621 -12.134 1.00 86.00 99 SER A O 1
ATOM 768 N N . LYS A 1 100 ? 10.360 -9.423 -11.787 1.00 84.62 100 LYS A N 1
ATOM 769 C CA . LYS 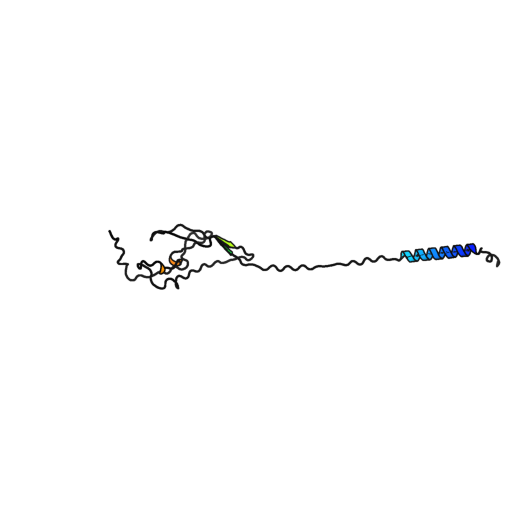A 1 100 ? 9.546 -9.179 -12.985 1.00 84.62 100 LYS A CA 1
ATOM 770 C C . LYS A 1 100 ? 10.354 -8.623 -14.155 1.00 84.62 100 LYS A C 1
ATOM 772 O O . LYS A 1 100 ? 10.134 -9.046 -15.283 1.00 84.62 100 LYS A O 1
ATOM 777 N N . GLU A 1 101 ? 11.307 -7.734 -13.896 1.00 90.00 101 GLU A N 1
ATOM 778 C CA . GLU A 1 101 ? 12.226 -7.181 -14.893 1.00 90.00 101 GLU A CA 1
ATOM 779 C C . GLU A 1 101 ? 13.576 -7.903 -14.819 1.00 90.00 101 GLU A C 1
ATOM 781 O O . GLU A 1 101 ? 14.563 -7.383 -14.308 1.00 90.00 101 GLU A O 1
ATOM 786 N N . THR A 1 102 ? 13.646 -9.142 -15.306 1.00 88.56 102 THR A N 1
ATOM 787 C CA . THR A 1 102 ? 14.891 -9.935 -15.244 1.00 88.56 102 THR A CA 1
ATOM 788 C C . THR A 1 102 ? 15.873 -9.625 -16.378 1.00 88.56 102 THR A C 1
ATOM 790 O O . THR A 1 102 ? 17.011 -10.089 -16.362 1.00 88.56 102 THR A O 1
ATOM 793 N N . THR A 1 103 ? 15.444 -8.873 -17.391 1.00 87.00 103 THR A N 1
ATOM 794 C CA . THR A 1 103 ? 16.237 -8.512 -18.577 1.00 87.00 103 THR A CA 1
ATOM 795 C C . THR A 1 103 ? 15.953 -7.073 -18.971 1.00 87.00 103 THR A C 1
ATOM 797 O O . THR A 1 103 ? 14.788 -6.686 -18.928 1.00 87.00 103 THR A O 1
ATOM 800 N N . ASN A 1 104 ? 16.969 -6.330 -19.433 1.00 86.12 104 ASN A N 1
ATOM 801 C CA . ASN A 1 104 ? 16.805 -4.943 -19.880 1.00 86.12 104 ASN A CA 1
ATOM 802 C C . ASN A 1 104 ? 15.690 -4.829 -20.950 1.00 86.12 104 ASN A C 1
ATOM 804 O O . ASN A 1 104 ? 15.856 -5.355 -22.059 1.00 86.12 104 ASN A O 1
ATOM 808 N N . PRO A 1 105 ? 14.568 -4.156 -20.634 1.00 83.62 105 PRO A N 1
ATOM 809 C CA . PRO A 1 105 ? 13.426 -4.028 -21.531 1.00 83.62 105 PRO A CA 1
ATOM 810 C C . PRO A 1 105 ? 13.558 -2.859 -22.529 1.00 83.62 105 PRO A C 1
ATOM 812 O O . PRO A 1 105 ? 12.784 -2.773 -23.488 1.00 83.62 105 PRO A O 1
ATOM 815 N N . ILE A 1 106 ? 14.534 -1.963 -22.333 1.00 82.31 106 ILE A N 1
ATOM 816 C CA . ILE A 1 106 ? 14.713 -0.738 -23.121 1.00 82.31 106 ILE A CA 1
ATOM 817 C C . ILE A 1 106 ? 14.973 -1.078 -24.597 1.00 82.31 106 ILE A C 1
ATOM 819 O O . ILE A 1 106 ? 15.734 -1.982 -24.942 1.00 82.31 106 ILE A O 1
ATOM 823 N N . GLY A 1 107 ? 14.268 -0.378 -25.493 1.00 77.06 107 GLY A N 1
ATOM 824 C CA . GLY A 1 107 ? 14.418 -0.525 -26.946 1.00 77.06 107 GLY A CA 1
ATOM 825 C C . GLY A 1 107 ? 13.911 -1.850 -27.534 1.00 77.06 107 GLY A C 1
ATOM 826 O O . GLY A 1 107 ? 14.013 -2.050 -28.741 1.00 77.06 107 GLY A O 1
ATOM 827 N N . LYS A 1 108 ? 13.347 -2.762 -26.727 1.00 81.38 108 LYS A N 1
ATOM 828 C CA . LYS A 1 108 ? 12.863 -4.075 -27.197 1.00 81.38 108 LYS A CA 1
ATOM 829 C C . LYS A 1 108 ? 11.435 -4.061 -27.740 1.00 81.38 108 LYS A C 1
ATOM 831 O O . LYS A 1 108 ? 11.018 -5.035 -28.358 1.00 81.38 108 LYS A O 1
ATOM 836 N N . GLY A 1 109 ? 10.669 -3.000 -27.475 1.00 79.94 109 GLY A N 1
ATOM 837 C CA . GLY A 1 109 ? 9.272 -2.882 -27.910 1.00 79.94 109 GLY A CA 1
ATOM 838 C C . GLY A 1 109 ? 8.311 -3.895 -27.269 1.00 79.94 109 GLY A C 1
ATOM 839 O O . GLY A 1 109 ? 7.179 -4.021 -27.725 1.00 79.94 109 GLY A O 1
ATOM 840 N N . ASN A 1 110 ? 8.736 -4.616 -26.224 1.00 84.12 110 ASN A N 1
ATOM 841 C CA . ASN A 1 110 ? 7.915 -5.594 -25.514 1.00 84.12 110 ASN A CA 1
ATOM 842 C C . ASN A 1 110 ? 7.563 -5.082 -24.111 1.00 84.12 110 ASN A C 1
ATOM 844 O O . ASN A 1 110 ? 8.398 -5.100 -23.207 1.00 84.12 110 ASN A O 1
ATOM 848 N N . SER A 1 111 ? 6.314 -4.654 -23.928 1.00 81.75 111 SER A N 1
ATOM 849 C CA . SER A 1 111 ? 5.816 -4.124 -22.654 1.00 81.75 111 SER A CA 1
ATOM 850 C C . SER A 1 111 ? 5.778 -5.162 -21.528 1.00 81.75 111 SER A C 1
ATOM 852 O O . SER A 1 111 ? 5.859 -4.782 -20.365 1.00 81.75 111 SER A O 1
ATOM 854 N N . LEU A 1 112 ? 5.717 -6.460 -21.849 1.00 86.12 112 LEU A N 1
ATOM 855 C CA . LEU A 1 112 ? 5.678 -7.542 -20.856 1.00 86.12 112 LEU A CA 1
ATOM 856 C C . LEU A 1 112 ? 7.000 -7.718 -20.096 1.00 86.12 112 LEU A C 1
ATOM 858 O O . LEU A 1 112 ? 7.033 -8.441 -19.105 1.00 86.12 112 LEU A O 1
ATOM 862 N N . LEU A 1 113 ? 8.081 -7.087 -20.563 1.00 86.81 113 LEU A N 1
ATOM 863 C CA . LEU A 1 113 ? 9.383 -7.107 -19.895 1.00 86.81 113 LEU A CA 1
ATOM 864 C C . LEU A 1 113 ? 9.513 -6.044 -18.795 1.00 86.81 113 LEU A C 1
ATOM 866 O O . LEU A 1 113 ? 10.519 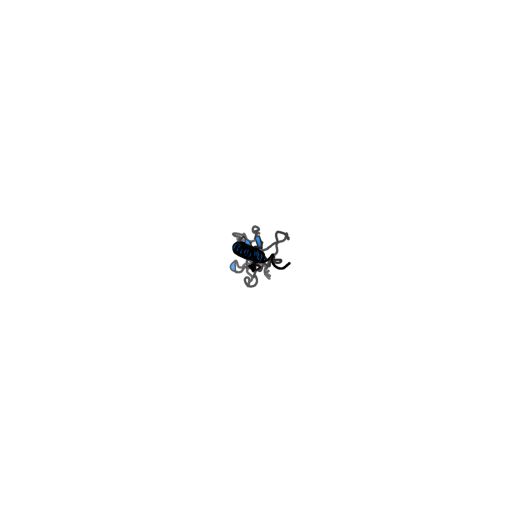-6.033 -18.092 1.00 86.81 113 LEU A O 1
ATOM 870 N N . TYR A 1 114 ? 8.525 -5.155 -18.652 1.00 85.88 114 TYR A N 1
ATOM 871 C CA . TYR A 1 114 ? 8.504 -4.138 -17.608 1.00 85.88 114 TYR A CA 1
ATOM 872 C C . TYR A 1 114 ? 7.603 -4.537 -16.435 1.00 85.88 114 TYR A C 1
ATOM 874 O O . TYR A 1 114 ? 6.530 -5.116 -16.603 1.00 85.88 114 TYR A O 1
ATOM 882 N N . ALA A 1 115 ? 7.997 -4.125 -15.236 1.00 87.81 115 ALA A N 1
ATOM 883 C CA . ALA A 1 115 ? 7.171 -4.118 -14.046 1.00 87.81 115 ALA A CA 1
ATOM 884 C C . ALA A 1 115 ? 6.498 -2.753 -13.887 1.00 87.81 115 ALA A C 1
ATOM 886 O O . ALA A 1 115 ? 7.089 -1.701 -14.133 1.00 87.81 115 ALA A O 1
ATOM 887 N N . ALA A 1 116 ? 5.272 -2.750 -13.363 1.00 81.81 116 ALA A N 1
ATOM 888 C CA . ALA A 1 116 ? 4.563 -1.508 -13.057 1.00 81.81 116 ALA A CA 1
ATOM 889 C C . ALA A 1 116 ? 5.355 -0.596 -12.092 1.00 81.81 116 ALA A C 1
ATOM 891 O O . ALA A 1 116 ? 5.299 0.628 -12.202 1.00 81.81 116 ALA A O 1
ATOM 892 N N . GLY A 1 117 ? 6.145 -1.181 -11.182 1.00 82.88 117 GLY A N 1
ATOM 893 C CA . GLY A 1 117 ? 6.962 -0.452 -10.203 1.00 82.88 117 GLY A CA 1
ATOM 894 C C . GLY A 1 117 ? 8.011 0.482 -10.798 1.00 82.88 117 GLY A C 1
ATOM 895 O O . GLY A 1 117 ? 8.395 1.447 -10.138 1.00 82.88 117 GLY A O 1
ATOM 896 N N . SER A 1 118 ? 8.432 0.242 -12.039 1.00 84.06 118 SER A N 1
ATOM 897 C CA . SER A 1 118 ? 9.395 1.094 -12.742 1.00 84.06 118 SER A CA 1
ATOM 898 C C . SER A 1 118 ? 8.788 2.400 -13.252 1.00 84.06 118 SER A C 1
ATOM 900 O O . SER A 1 118 ? 9.519 3.352 -13.521 1.00 84.06 118 SER A O 1
ATOM 902 N N . PHE A 1 119 ? 7.456 2.477 -13.326 1.00 85.00 119 PHE A N 1
ATOM 903 C CA . PHE A 1 119 ? 6.727 3.652 -13.809 1.00 85.00 119 PHE A CA 1
ATOM 904 C C . PHE A 1 119 ? 5.881 4.333 -12.733 1.00 85.00 119 PHE A C 1
ATOM 906 O O . PHE A 1 119 ? 5.506 5.494 -12.889 1.00 85.00 119 PHE A O 1
ATOM 913 N N . VAL A 1 120 ? 5.579 3.635 -11.638 1.00 88.50 120 VAL A N 1
ATOM 914 C CA . VAL A 1 120 ? 4.745 4.169 -10.561 1.00 88.50 120 VAL A CA 1
ATOM 915 C C . VAL A 1 120 ? 5.603 4.897 -9.533 1.00 88.50 120 VAL A C 1
ATOM 917 O O . VAL A 1 120 ? 6.477 4.319 -8.884 1.00 88.50 120 VAL A O 1
ATOM 920 N N . ALA A 1 121 ? 5.290 6.175 -9.339 1.00 90.12 121 ALA A N 1
ATOM 921 C CA . ALA A 1 121 ? 5.801 6.968 -8.237 1.00 90.12 121 ALA A CA 1
ATOM 922 C C . ALA A 1 121 ? 4.661 7.315 -7.277 1.00 90.12 121 ALA A C 1
ATOM 924 O O . ALA A 1 121 ? 3.550 7.640 -7.696 1.00 90.12 121 ALA A O 1
ATOM 925 N N . LEU A 1 122 ? 4.945 7.256 -5.980 1.00 90.50 122 LEU A N 1
ATOM 926 C CA . LEU A 1 122 ? 3.986 7.536 -4.919 1.00 90.50 122 LEU A CA 1
ATOM 927 C C . LEU A 1 122 ? 4.424 8.756 -4.124 1.00 90.50 122 LEU A C 1
ATOM 929 O O . LEU A 1 122 ? 5.614 9.047 -4.008 1.00 90.50 122 LEU A O 1
ATOM 933 N N . ARG A 1 123 ? 3.452 9.450 -3.541 1.00 90.69 123 ARG A N 1
ATOM 934 C CA . ARG A 1 123 ? 3.702 10.492 -2.548 1.00 90.69 123 ARG A CA 1
ATOM 935 C C . ARG A 1 123 ? 2.695 10.392 -1.423 1.00 90.69 123 ARG A C 1
ATOM 937 O O . ARG A 1 123 ? 1.542 10.017 -1.645 1.00 90.69 123 ARG A O 1
ATOM 944 N N . ASN A 1 124 ? 3.111 10.801 -0.234 1.00 88.44 124 ASN A N 1
ATOM 945 C CA . ASN A 1 124 ? 2.180 11.020 0.856 1.00 88.44 124 ASN A CA 1
ATOM 946 C C . ASN A 1 124 ? 1.513 12.392 0.694 1.00 88.44 124 ASN A C 1
ATOM 948 O O . ASN A 1 124 ? 2.134 13.420 0.950 1.00 88.44 124 ASN A O 1
ATOM 952 N N . LYS A 1 125 ? 0.227 12.405 0.329 1.00 82.44 125 LYS A N 1
ATOM 953 C CA . LYS A 1 125 ? -0.538 13.639 0.093 1.00 82.44 125 LYS A CA 1
ATOM 954 C C . LYS A 1 125 ? -0.508 14.624 1.269 1.00 82.44 125 LYS A C 1
ATOM 956 O O . LYS A 1 125 ? -0.592 15.822 1.026 1.00 82.44 125 LYS A O 1
ATOM 961 N N . THR A 1 126 ? -0.432 14.148 2.513 1.00 80.81 126 THR A N 1
ATOM 962 C CA . THR A 1 126 ? -0.536 15.005 3.708 1.00 80.81 126 THR A CA 1
ATOM 963 C C . THR A 1 126 ? 0.809 15.419 4.294 1.00 80.81 126 THR A C 1
ATOM 965 O O . THR A 1 126 ? 0.829 16.209 5.232 1.00 80.81 126 THR A O 1
ATOM 968 N N . GLY A 1 127 ? 1.919 14.860 3.810 1.00 71.75 127 GLY A N 1
ATOM 969 C CA . GLY A 1 127 ? 3.230 15.039 4.440 1.00 71.75 127 GLY A CA 1
ATOM 970 C C . GLY A 1 127 ? 4.384 15.259 3.473 1.00 71.75 127 GLY A C 1
ATOM 971 O O . GLY A 1 127 ? 5.502 15.470 3.935 1.00 71.75 127 GLY A O 1
ATOM 972 N N . GLU A 1 128 ? 4.14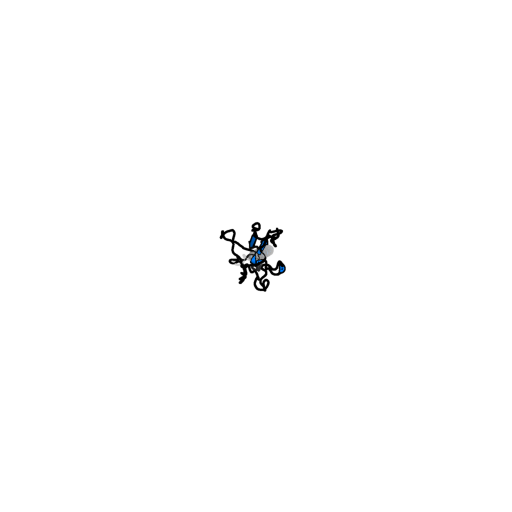9 15.190 2.161 1.00 78.75 128 GLU A N 1
ATOM 973 C CA . GLU A 1 128 ? 5.209 15.321 1.171 1.00 78.75 128 GLU A CA 1
ATOM 974 C C . GLU A 1 128 ? 4.716 15.871 -0.179 1.00 78.75 128 GLU A C 1
ATOM 976 O O . GLU A 1 128 ? 3.685 15.456 -0.720 1.00 78.75 128 GLU A O 1
ATOM 981 N N . ASP A 1 129 ? 5.518 16.762 -0.764 1.00 77.12 129 ASP A N 1
ATOM 982 C CA . ASP A 1 129 ? 5.258 17.329 -2.094 1.00 77.12 129 ASP A CA 1
ATOM 983 C C . ASP A 1 129 ? 5.911 16.525 -3.229 1.00 77.12 129 ASP A C 1
ATOM 985 O O . ASP A 1 129 ? 5.483 16.602 -4.381 1.00 77.12 129 ASP A O 1
ATOM 989 N N . ASN A 1 130 ? 6.917 15.709 -2.913 1.00 89.69 130 ASN A N 1
ATOM 990 C CA . ASN A 1 130 ? 7.711 14.971 -3.887 1.00 89.69 130 ASN A CA 1
ATOM 991 C C . ASN A 1 130 ? 7.211 13.538 -4.093 1.00 89.69 130 ASN A C 1
ATOM 993 O O . ASN A 1 130 ? 6.955 12.797 -3.146 1.00 89.69 130 ASN A O 1
ATOM 997 N N . PHE A 1 131 ? 7.142 13.133 -5.359 1.00 90.31 131 PHE A N 1
ATOM 998 C CA . PHE A 1 131 ? 6.927 11.745 -5.747 1.00 90.31 131 PHE A CA 1
ATOM 999 C C . PHE A 1 131 ? 8.227 10.946 -5.653 1.00 90.31 131 PHE A C 1
ATOM 1001 O O . PHE A 1 131 ? 9.297 11.424 -6.033 1.00 90.31 131 PHE A O 1
ATOM 1008 N N . ARG A 1 132 ? 8.123 9.703 -5.182 1.00 88.88 132 ARG A N 1
ATOM 1009 C CA . ARG A 1 132 ? 9.239 8.763 -5.069 1.00 88.88 132 ARG A CA 1
ATOM 1010 C C . ARG A 1 132 ? 8.884 7.449 -5.738 1.00 88.88 132 ARG A C 1
ATOM 1012 O O . ARG A 1 132 ? 7.770 6.947 -5.589 1.00 88.88 132 ARG A O 1
ATOM 1019 N N . PHE A 1 133 ? 9.846 6.879 -6.447 1.00 88.62 133 PHE A N 1
ATOM 1020 C CA . PHE A 1 133 ? 9.715 5.517 -6.942 1.00 88.62 133 PHE A CA 1
ATOM 1021 C C . PHE A 1 133 ? 9.795 4.534 -5.777 1.00 88.62 133 PHE A C 1
ATOM 1023 O O . PHE A 1 133 ? 10.642 4.676 -4.898 1.00 88.62 133 PHE A O 1
ATOM 1030 N N . VAL A 1 134 ? 8.902 3.546 -5.777 1.00 84.81 134 VAL A N 1
ATOM 1031 C CA . VAL A 1 134 ? 8.818 2.546 -4.700 1.00 84.81 134 VAL A CA 1
ATOM 1032 C C . VAL A 1 134 ? 9.854 1.445 -4.901 1.00 84.81 134 VAL A C 1
ATOM 1034 O O . VAL A 1 134 ? 10.439 0.970 -3.934 1.00 84.81 134 VAL A O 1
ATOM 1037 N N . ASN A 1 135 ? 10.092 1.051 -6.156 1.00 84.31 135 ASN A N 1
ATOM 1038 C CA . ASN A 1 135 ? 11.100 0.058 -6.514 1.00 84.31 135 ASN A CA 1
ATOM 1039 C C . ASN A 1 135 ? 11.491 0.171 -8.002 1.00 84.31 135 ASN A C 1
ATOM 1041 O O . ASN A 1 135 ? 11.223 -0.736 -8.790 1.00 84.31 135 ASN A O 1
ATOM 1045 N N . ARG A 1 136 ? 12.043 1.317 -8.422 1.00 85.31 136 ARG A N 1
ATOM 1046 C CA . ARG A 1 136 ? 12.473 1.503 -9.817 1.00 85.31 136 ARG A CA 1
ATOM 1047 C C . ARG A 1 136 ? 13.795 0.786 -10.054 1.00 85.31 136 ARG A C 1
ATOM 1049 O O . ARG A 1 136 ? 14.772 1.067 -9.362 1.00 85.31 136 ARG A O 1
ATOM 1056 N N . LEU A 1 137 ? 13.823 -0.077 -11.064 1.00 86.44 137 LEU A N 1
ATOM 1057 C CA . LEU A 1 137 ? 15.056 -0.654 -11.575 1.00 86.44 137 LEU A CA 1
ATOM 1058 C C . LEU A 1 137 ? 15.634 0.267 -12.653 1.00 86.44 137 LEU A C 1
ATOM 1060 O O . LEU A 1 137 ? 14.931 0.688 -13.571 1.00 86.44 137 LEU A O 1
ATOM 1064 N N . GLU A 1 138 ? 16.912 0.608 -12.522 1.00 85.19 138 GLU A N 1
ATOM 1065 C CA . GLU A 1 138 ? 17.629 1.408 -13.513 1.00 85.19 138 GLU A CA 1
ATOM 1066 C C . GLU A 1 138 ? 18.577 0.508 -14.296 1.00 85.19 138 GLU A C 1
ATOM 1068 O O . GLU A 1 138 ? 19.468 -0.131 -13.735 1.00 85.19 138 GLU A O 1
ATOM 1073 N N . TRP A 1 139 ? 18.366 0.458 -15.607 1.00 84.00 139 TRP A N 1
ATOM 1074 C CA . TRP A 1 139 ? 19.199 -0.301 -16.523 1.00 84.00 139 TRP A CA 1
ATOM 1075 C C . TRP A 1 139 ? 20.288 0.604 -17.079 1.00 84.00 139 TRP A C 1
ATOM 1077 O O . TRP A 1 139 ? 20.004 1.664 -17.636 1.00 84.00 139 TRP A O 1
ATOM 1087 N N . ASN A 1 140 ? 21.539 0.182 -16.928 1.00 79.50 140 ASN A N 1
ATOM 1088 C CA . ASN A 1 140 ? 22.646 0.843 -17.597 1.00 79.50 140 ASN A CA 1
ATOM 1089 C C . ASN A 1 140 ? 22.692 0.393 -19.061 1.00 79.50 140 ASN A C 1
ATOM 1091 O O . ASN A 1 140 ? 22.678 -0.808 -19.339 1.00 79.50 140 ASN A O 1
ATOM 1095 N N . GLU A 1 141 ? 22.807 1.341 -19.983 1.00 69.75 141 GLU A N 1
ATOM 1096 C CA . GLU A 1 141 ? 23.085 1.056 -21.388 1.00 69.75 141 GLU A CA 1
ATOM 1097 C C . GLU A 1 141 ? 24.538 1.436 -21.676 1.00 69.75 141 GLU A C 1
ATOM 1099 O O . GLU A 1 141 ? 24.938 2.588 -21.527 1.00 69.75 141 GLU A O 1
ATOM 1104 N N . THR A 1 142 ? 25.361 0.453 -22.049 1.00 68.44 142 THR A N 1
ATOM 1105 C CA . THR A 1 142 ? 26.774 0.692 -22.405 1.00 68.44 142 THR A CA 1
ATOM 1106 C C . THR A 1 142 ? 26.917 1.328 -23.792 1.00 68.44 142 THR A C 1
ATOM 1108 O O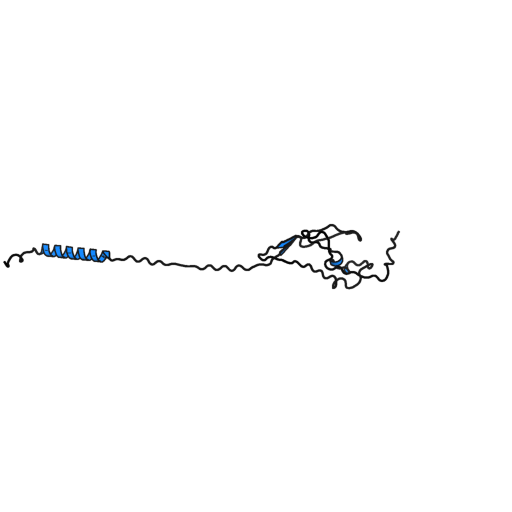 . THR A 1 142 ? 27.918 1.981 -24.070 1.00 68.44 142 THR A O 1
ATOM 1111 N N . GLU A 1 143 ? 25.903 1.190 -24.647 1.00 62.38 143 GLU A N 1
ATOM 1112 C CA . GLU A 1 143 ? 25.863 1.739 -26.002 1.00 62.38 143 GLU A CA 1
ATOM 1113 C C . GLU A 1 143 ? 24.563 2.530 -26.177 1.00 62.38 143 GLU A C 1
ATOM 1115 O O . GLU A 1 143 ? 23.503 2.069 -25.762 1.00 62.38 143 GLU A O 1
ATOM 1120 N N . MET A 1 144 ? 24.627 3.732 -26.759 1.00 58.97 144 MET A N 1
ATOM 1121 C CA . MET A 1 144 ? 23.418 4.523 -27.017 1.00 58.97 144 MET A CA 1
ATOM 1122 C C . MET A 1 144 ? 22.491 3.781 -27.996 1.00 58.97 144 MET A C 1
ATOM 1124 O O . MET A 1 144 ? 22.995 3.228 -28.979 1.00 58.97 144 MET A O 1
ATOM 1128 N N . PRO A 1 145 ? 21.155 3.817 -27.810 1.00 59.44 145 PRO A N 1
ATOM 1129 C CA . PRO A 1 145 ? 20.223 3.177 -28.730 1.00 59.44 145 PRO A CA 1
ATOM 1130 C C . PRO A 1 145 ? 20.408 3.714 -30.155 1.00 59.44 145 PRO A C 1
ATOM 1132 O O . PRO A 1 145 ? 20.067 4.856 -30.460 1.00 59.44 145 PRO A O 1
ATOM 1135 N N . THR A 1 146 ? 20.914 2.877 -31.059 1.00 56.69 146 THR A N 1
ATOM 1136 C CA . THR A 1 146 ? 21.170 3.223 -32.469 1.00 56.69 146 THR A CA 1
ATOM 1137 C C . THR A 1 146 ? 19.892 3.390 -33.303 1.00 56.69 146 THR A C 1
ATOM 1139 O O . THR A 1 146 ? 19.971 3.711 -34.486 1.00 56.69 146 THR A O 1
ATOM 1142 N N . TYR A 1 147 ? 18.709 3.221 -32.697 1.00 54.34 147 TYR A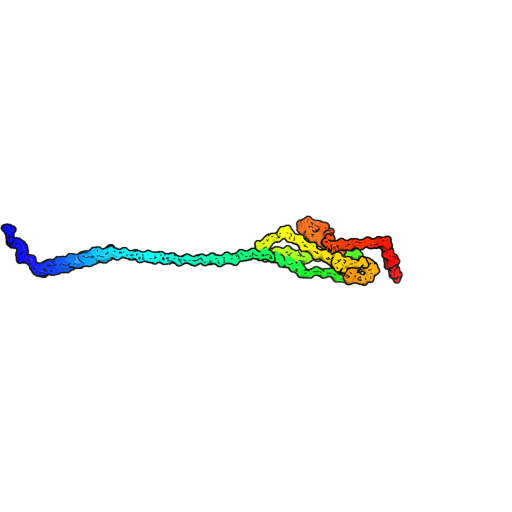 N 1
ATOM 1143 C CA . TYR A 1 147 ? 17.413 3.185 -33.383 1.00 54.34 147 TYR A CA 1
ATOM 1144 C C . TYR A 1 147 ? 16.464 4.358 -33.068 1.00 54.34 147 TYR A C 1
ATOM 1146 O O . TYR A 1 147 ? 15.276 4.272 -33.363 1.00 54.34 147 TYR A O 1
ATOM 1154 N N . MET A 1 148 ? 16.951 5.479 -32.519 1.00 53.94 148 MET A N 1
ATOM 1155 C CA . MET A 1 148 ? 16.143 6.711 -32.406 1.00 53.94 148 MET A CA 1
ATOM 1156 C C . MET A 1 148 ? 16.192 7.603 -33.659 1.00 53.94 148 MET A C 1
ATOM 1158 O O . MET A 1 148 ? 16.020 8.816 -33.555 1.00 53.94 148 MET A O 1
ATOM 1162 N N . ILE A 1 149 ? 16.438 7.044 -34.847 1.00 53.59 149 ILE A N 1
ATOM 1163 C CA . ILE A 1 149 ? 16.209 7.796 -36.086 1.00 53.59 149 ILE A CA 1
ATOM 1164 C C . ILE A 1 149 ? 14.690 7.795 -36.310 1.00 53.59 149 ILE A C 1
ATOM 1166 O O . ILE A 1 149 ? 14.126 6.713 -36.495 1.00 53.59 149 ILE A O 1
ATOM 1170 N N . PRO A 1 150 ? 14.000 8.952 -36.273 1.00 46.16 150 PRO A N 1
ATOM 1171 C CA . PRO A 1 150 ? 12.599 9.008 -36.661 1.00 46.16 150 PRO A CA 1
ATOM 1172 C C . PRO A 1 150 ? 12.508 8.525 -38.109 1.00 46.16 150 PRO A C 1
ATOM 1174 O O . PRO A 1 150 ? 13.225 9.037 -38.970 1.00 46.16 150 PRO A O 1
ATOM 1177 N N . ASN A 1 151 ? 11.669 7.527 -38.380 1.00 51.16 151 ASN A N 1
ATOM 1178 C CA . ASN A 1 151 ? 11.323 7.206 -39.760 1.00 51.16 151 ASN A CA 1
ATOM 1179 C C . ASN A 1 151 ? 10.618 8.450 -40.348 1.00 51.16 151 ASN A C 1
ATOM 1181 O O . ASN A 1 151 ? 9.668 8.907 -39.705 1.00 51.16 151 ASN A O 1
ATOM 1185 N N . PRO A 1 152 ? 11.114 9.037 -41.457 1.00 50.72 152 PRO A N 1
ATOM 1186 C CA . PRO A 1 152 ? 10.576 10.276 -42.024 1.00 50.72 152 PRO A CA 1
ATOM 1187 C C . PRO A 1 152 ? 9.107 10.165 -42.443 1.00 50.72 152 PRO A C 1
ATOM 1189 O O . PRO A 1 152 ? 8.663 9.047 -42.799 1.00 50.72 152 PRO A O 1
#

Secondary structure (DSSP, 8-state):
---SSS---HHHHHHHHHHHHHHHHHHHHTT-----------------------EEEESS-----SPPTTSPPPPP--EEEE-SSS----------HHHH--S--TTS--GGG--GGGT-EE--TTT-SS-EESS------SS--TT-----

pLDDT: mean 80.26, std 12.19, range [46.16, 95.75]